Protein AF-A0A7J7X1K7-F1 (afdb_monomer_lite)

pLDDT: mean 77.71, std 18.86, range [34.34, 97.94]

Structure (mmCIF, N/CA/C/O backbone):
data_AF-A0A7J7X1K7-F1
#
_entry.id   AF-A0A7J7X1K7-F1
#
loop_
_atom_site.group_PDB
_atom_site.id
_atom_site.type_symbol
_atom_site.label_atom_id
_atom_site.label_alt_id
_atom_site.label_comp_id
_atom_site.label_asym_id
_atom_site.label_entity_id
_atom_site.label_seq_id
_atom_site.pdbx_PDB_ins_code
_atom_site.Cartn_x
_atom_site.Cartn_y
_atom_site.Cartn_z
_atom_site.occupancy
_atom_site.B_iso_or_equiv
_atom_site.auth_seq_id
_atom_site.auth_comp_id
_atom_site.auth_asym_id
_atom_site.auth_atom_id
_atom_site.pdbx_PDB_model_num
ATOM 1 N N . MET A 1 1 ? 2.940 -1.105 -89.755 1.00 34.34 1 MET A N 1
ATOM 2 C CA . MET A 1 1 ? 3.695 -2.007 -88.853 1.00 34.34 1 MET A CA 1
ATOM 3 C C . MET A 1 1 ? 3.558 -1.380 -87.466 1.00 34.34 1 MET A C 1
ATOM 5 O O . MET A 1 1 ? 3.922 -0.226 -87.336 1.00 34.34 1 MET A O 1
ATOM 9 N N . LYS A 1 2 ? 2.689 -1.892 -86.581 1.00 45.62 2 LYS A N 1
ATOM 10 C CA . LYS A 1 2 ? 3.040 -2.865 -85.519 1.00 45.62 2 LYS A CA 1
ATOM 11 C C . LYS A 1 2 ? 4.176 -2.259 -84.660 1.00 45.62 2 LYS A C 1
ATOM 13 O O . LYS A 1 2 ? 5.253 -2.068 -85.194 1.00 45.62 2 LYS A O 1
ATOM 18 N N . LEU A 1 3 ? 3.991 -1.848 -83.404 1.00 41.56 3 LEU A N 1
ATOM 19 C CA . LEU A 1 3 ? 3.332 -2.541 -82.297 1.00 41.56 3 LEU A CA 1
ATOM 20 C C . LEU A 1 3 ? 2.660 -1.575 -81.305 1.00 41.56 3 LEU A C 1
ATOM 22 O O . LEU A 1 3 ? 3.244 -0.577 -80.898 1.00 41.56 3 LEU A O 1
ATOM 26 N N . SER A 1 4 ? 1.457 -1.944 -80.871 1.00 46.50 4 SER A N 1
ATOM 27 C CA . SER A 1 4 ? 0.823 -1.457 -79.646 1.00 46.50 4 SER A CA 1
ATOM 28 C C . SER A 1 4 ? 1.621 -1.919 -78.411 1.00 46.50 4 SER A C 1
ATOM 30 O O . SER A 1 4 ? 1.991 -3.096 -78.364 1.00 46.50 4 SER A O 1
ATOM 32 N N . PRO A 1 5 ? 1.859 -1.067 -77.398 1.00 61.56 5 PRO A N 1
ATOM 33 C CA . PRO A 1 5 ? 2.334 -1.504 -76.086 1.00 61.56 5 PRO A CA 1
ATOM 34 C C . PRO A 1 5 ? 1.191 -2.18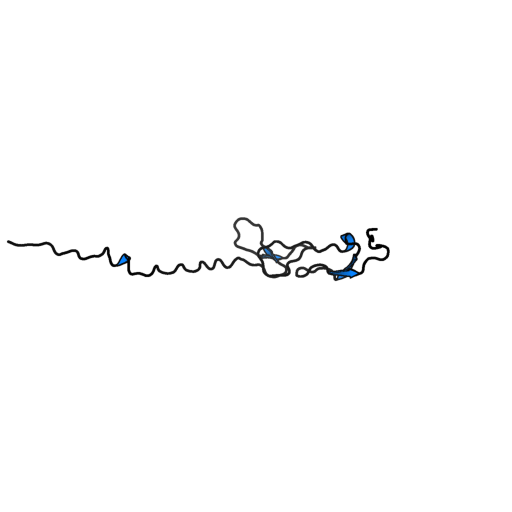5 -75.306 1.00 61.56 5 PRO A C 1
ATOM 36 O O . PRO A 1 5 ? 0.029 -1.814 -75.495 1.00 61.56 5 PRO A O 1
ATOM 39 N N . PRO A 1 6 ? 1.476 -3.170 -74.436 1.00 55.44 6 PRO A N 1
ATOM 40 C CA . PRO A 1 6 ? 0.441 -3.860 -73.673 1.00 55.44 6 PRO A CA 1
ATOM 41 C C . PRO A 1 6 ? -0.228 -2.917 -72.652 1.00 55.44 6 PRO A C 1
ATOM 43 O O . PRO A 1 6 ? 0.429 -2.014 -72.124 1.00 55.44 6 PRO A O 1
ATOM 46 N N . PRO A 1 7 ? -1.520 -3.121 -72.334 1.00 49.69 7 PRO A N 1
ATOM 47 C CA . PRO A 1 7 ? -2.187 -2.389 -71.268 1.00 49.69 7 PRO A CA 1
ATOM 48 C C . PRO A 1 7 ? -1.598 -2.831 -69.925 1.00 49.69 7 PRO A C 1
ATOM 50 O O . PRO A 1 7 ? -1.722 -3.988 -69.525 1.00 49.69 7 PRO A O 1
ATOM 53 N N . HIS A 1 8 ? -0.951 -1.911 -69.217 1.00 52.41 8 HIS A N 1
ATOM 54 C CA . HIS A 1 8 ? -0.525 -2.108 -67.834 1.00 52.41 8 HIS A CA 1
ATOM 55 C C . HIS A 1 8 ? -1.762 -2.028 -66.923 1.00 52.41 8 HIS A C 1
ATOM 57 O O . HIS A 1 8 ? -2.046 -1.017 -66.287 1.00 52.41 8 HIS A O 1
ATOM 63 N N . TRP A 1 9 ? -2.565 -3.089 -66.908 1.00 44.47 9 TRP A N 1
ATOM 64 C CA . TRP A 1 9 ? -3.665 -3.228 -65.954 1.00 44.47 9 TRP A CA 1
ATOM 65 C C . TRP A 1 9 ? -3.101 -3.444 -64.520 1.00 44.47 9 TRP A C 1
ATOM 67 O O . TRP A 1 9 ? -1.919 -3.738 -64.336 1.00 44.47 9 TRP A O 1
ATOM 77 N N . PRO A 1 10 ? -3.910 -3.246 -63.470 1.00 55.47 10 PRO A N 1
ATOM 78 C CA . PRO A 1 10 ? -3.879 -2.164 -62.499 1.00 55.47 10 PRO A CA 1
ATOM 79 C C . PRO A 1 10 ? -3.124 -2.594 -61.231 1.00 55.47 10 PRO A C 1
ATOM 81 O O . PRO A 1 10 ? -3.735 -2.969 -60.230 1.00 55.47 10 PRO A O 1
ATOM 84 N N . LEU A 1 11 ? -1.798 -2.531 -61.200 1.00 48.25 11 LEU A N 1
ATOM 85 C CA . LEU A 1 11 ? -1.096 -2.829 -59.940 1.00 48.25 11 LEU A CA 1
ATOM 86 C C . LEU A 1 11 ? -1.432 -1.820 -58.815 1.00 48.25 11 LEU A C 1
ATOM 88 O O . LEU A 1 11 ? -1.131 -2.073 -57.655 1.00 48.25 11 LEU A O 1
ATOM 92 N N . SER A 1 12 ? -2.128 -0.718 -59.133 1.00 54.50 12 SER A N 1
ATOM 93 C CA . SER A 1 12 ? -2.601 0.273 -58.159 1.00 54.50 12 SER A CA 1
ATOM 94 C C . SER A 1 12 ? -3.894 -0.105 -57.419 1.00 54.50 12 SER A C 1
ATOM 96 O O . SER A 1 12 ? -4.191 0.523 -56.407 1.00 54.50 12 SER A O 1
ATOM 98 N N . CYS A 1 13 ? -4.679 -1.091 -57.877 1.00 52.06 13 CYS A N 1
ATOM 99 C CA . CYS A 1 13 ? -5.955 -1.433 -57.221 1.00 52.06 13 CYS A CA 1
ATOM 100 C C . CYS A 1 13 ? -5.857 -2.623 -56.258 1.00 52.06 13 CYS A C 1
ATOM 102 O O . CYS A 1 13 ? -6.731 -2.789 -55.412 1.00 52.06 13 CYS A O 1
ATOM 104 N N . PHE A 1 14 ? -4.796 -3.432 -56.334 1.00 49.06 14 PHE A N 1
ATOM 105 C CA . PHE A 1 14 ? -4.643 -4.588 -55.444 1.00 49.06 14 PHE A CA 1
ATOM 106 C C . PHE A 1 14 ? -4.231 -4.205 -54.010 1.00 49.06 14 PHE A C 1
ATOM 108 O O . PHE A 1 14 ? -4.422 -4.997 -53.092 1.00 49.06 14 PHE A O 1
ATOM 115 N N . LEU A 1 15 ? -3.742 -2.976 -53.784 1.00 53.66 15 LEU A N 1
ATOM 116 C CA . LEU A 1 15 ? -3.427 -2.475 -52.438 1.00 53.66 15 LEU A CA 1
ATOM 117 C C . LEU A 1 15 ? -4.659 -2.054 -51.613 1.00 53.66 15 LEU A C 1
ATOM 119 O O . LEU A 1 15 ? -4.515 -1.817 -50.419 1.00 53.66 15 LEU A O 1
ATOM 123 N N . MET A 1 16 ? -5.856 -1.978 -52.207 1.00 55.53 16 MET A N 1
ATOM 124 C CA . MET A 1 16 ? -7.085 -1.562 -51.505 1.00 55.53 16 MET A CA 1
ATOM 125 C C . MET A 1 16 ? -7.948 -2.738 -51.008 1.00 55.53 16 MET A C 1
ATOM 127 O O . MET A 1 16 ? -9.005 -2.511 -50.427 1.00 55.53 16 MET A O 1
ATOM 131 N N . LEU A 1 17 ? -7.523 -3.988 -51.239 1.00 59.34 17 LEU A N 1
ATOM 132 C CA . LEU A 1 17 ? -8.256 -5.204 -50.844 1.00 59.34 17 LEU A CA 1
ATOM 133 C C . LEU A 1 17 ? -7.567 -6.026 -49.750 1.00 59.34 17 LEU A C 1
ATOM 135 O O . LEU A 1 17 ? -8.103 -7.058 -49.350 1.00 59.34 17 LEU A O 1
ATOM 139 N N . LEU A 1 18 ? -6.417 -5.590 -49.231 1.00 56.16 18 LEU A N 1
ATOM 140 C CA . LEU A 1 18 ? -5.941 -6.148 -47.972 1.00 56.16 18 LEU A CA 1
ATOM 141 C C . LEU A 1 18 ? -6.729 -5.477 -46.840 1.00 56.16 18 LEU A C 1
ATOM 143 O O . LEU A 1 18 ? -6.562 -4.270 -46.645 1.00 56.16 18 LEU A O 1
ATOM 147 N N . PRO A 1 19 ? -7.564 -6.201 -46.067 1.00 63.12 19 PRO A N 1
ATOM 148 C CA . PRO A 1 19 ? -7.901 -5.722 -44.739 1.00 63.12 19 PRO A CA 1
ATOM 149 C C . PRO A 1 19 ? -6.563 -5.544 -44.028 1.00 63.12 19 PRO A C 1
ATOM 151 O O . PRO A 1 19 ? -5.810 -6.508 -43.884 1.00 63.12 19 PRO A O 1
ATOM 154 N N . TRP A 1 20 ? -6.240 -4.287 -43.717 1.00 56.19 20 TRP A N 1
ATOM 155 C CA . TRP A 1 20 ? -5.054 -3.863 -42.980 1.00 56.19 20 TRP A CA 1
ATOM 156 C C . TRP A 1 20 ? -4.604 -4.977 -42.026 1.00 56.19 20 TRP A C 1
ATOM 158 O O . TRP A 1 20 ? -5.395 -5.366 -41.156 1.00 56.19 20 TRP A O 1
ATOM 168 N N . PRO A 1 21 ? -3.397 -5.554 -42.188 1.00 57.78 21 PRO A N 1
ATOM 169 C CA . PRO A 1 21 ? -2.988 -6.619 -41.307 1.00 57.78 21 PRO A CA 1
ATOM 170 C C . PRO A 1 21 ? -2.820 -5.990 -39.934 1.00 57.78 21 PRO A C 1
ATOM 172 O O . PRO A 1 21 ? -1.970 -5.129 -39.735 1.00 57.78 21 PRO A O 1
ATOM 175 N N . LEU A 1 22 ? -3.677 -6.433 -39.017 1.00 59.84 22 LEU A N 1
ATOM 176 C CA . LEU A 1 22 ? -3.361 -6.569 -37.610 1.00 59.84 22 LEU A CA 1
ATOM 177 C C . LEU A 1 22 ? -2.724 -5.292 -37.051 1.00 59.84 22 LEU A C 1
ATOM 179 O O . LEU A 1 22 ? -1.504 -5.188 -36.910 1.00 59.84 22 LEU A O 1
ATOM 183 N N . ALA A 1 23 ? -3.568 -4.367 -36.590 1.00 55.81 23 ALA A N 1
ATOM 184 C CA . ALA A 1 23 ? -3.257 -3.782 -35.297 1.00 55.81 23 ALA A CA 1
ATOM 185 C C . ALA A 1 23 ? -3.114 -4.976 -34.343 1.00 55.81 23 ALA A C 1
ATOM 187 O O . ALA A 1 23 ? -4.093 -5.451 -33.771 1.00 55.81 23 ALA A O 1
ATOM 188 N N . MET A 1 24 ? -1.904 -5.547 -34.276 1.00 61.94 24 MET A N 1
ATOM 189 C CA . MET A 1 24 ? -1.506 -6.394 -33.174 1.00 61.94 24 MET A CA 1
ATOM 190 C C . MET A 1 24 ? -1.941 -5.582 -31.967 1.00 61.94 24 MET A C 1
ATOM 192 O O . MET A 1 24 ? -1.561 -4.404 -31.904 1.00 61.94 24 MET A O 1
ATOM 196 N N . PRO A 1 25 ? -2.772 -6.112 -31.056 1.00 58.50 25 PRO A N 1
ATOM 197 C CA . PRO A 1 25 ? -2.832 -5.490 -29.760 1.00 58.50 25 PRO A CA 1
ATOM 198 C C . PRO A 1 25 ? -1.371 -5.489 -29.335 1.00 58.50 25 PRO A C 1
ATOM 200 O O . PRO A 1 25 ? -0.784 -6.548 -29.109 1.00 58.50 25 PRO A O 1
ATOM 203 N N . THR A 1 26 ? -0.727 -4.319 -29.352 1.00 57.72 26 THR A N 1
ATOM 204 C CA . THR A 1 26 ? 0.446 -4.109 -28.533 1.00 57.72 26 THR A CA 1
ATOM 205 C C . THR A 1 26 ? -0.093 -4.490 -27.182 1.00 57.72 26 THR A C 1
ATOM 207 O O . THR A 1 26 ? -0.902 -3.757 -26.609 1.00 57.72 26 THR A O 1
ATOM 210 N N . SER A 1 27 ? 0.221 -5.715 -26.766 1.00 56.31 27 SER A N 1
ATOM 211 C CA . SER A 1 27 ? -0.063 -6.220 -25.443 1.00 56.31 27 SER A CA 1
ATOM 212 C C . SER A 1 27 ? 0.882 -5.450 -24.544 1.00 56.31 27 SER A C 1
ATOM 214 O O . SER A 1 27 ? 1.810 -5.989 -23.958 1.00 56.31 27 SER A O 1
ATOM 216 N N . THR A 1 28 ? 0.661 -4.143 -24.472 1.00 59.47 28 THR A N 1
ATOM 217 C CA . THR A 1 28 ? 1.076 -3.282 -23.397 1.00 59.47 28 THR A CA 1
ATOM 218 C C . THR A 1 28 ? 0.161 -3.681 -22.257 1.00 59.47 28 THR A C 1
ATOM 220 O O . THR A 1 28 ? -0.717 -2.930 -21.843 1.00 59.47 28 THR A O 1
ATOM 223 N N . THR A 1 29 ? 0.293 -4.932 -21.812 1.00 61.41 29 THR A N 1
ATOM 224 C CA . THR A 1 29 ? -0.225 -5.348 -20.528 1.00 61.41 29 THR A CA 1
ATOM 225 C C . THR A 1 29 ? 0.438 -4.374 -19.569 1.00 61.41 29 THR A C 1
ATOM 227 O O . THR A 1 29 ? 1.673 -4.326 -19.539 1.00 61.41 29 THR A O 1
ATOM 230 N N . PRO A 1 30 ? -0.325 -3.511 -18.880 1.00 69.62 30 PRO A N 1
ATOM 231 C CA . PRO A 1 30 ? 0.274 -2.582 -17.944 1.00 69.62 30 PRO A CA 1
ATOM 232 C C . PRO A 1 30 ? 1.086 -3.418 -16.963 1.00 69.62 30 PRO A C 1
ATOM 234 O O . PRO A 1 30 ? 0.541 -4.361 -16.382 1.00 69.62 30 PRO A O 1
ATOM 237 N N . TRP A 1 31 ? 2.382 -3.132 -16.844 1.00 77.19 31 TRP A N 1
ATOM 238 C CA . TRP A 1 31 ? 3.238 -3.817 -15.887 1.00 77.19 31 TRP A CA 1
ATOM 239 C C . TRP A 1 31 ? 2.626 -3.669 -14.493 1.00 77.19 31 TRP A C 1
ATOM 241 O O . TRP A 1 31 ? 2.366 -2.554 -14.043 1.00 77.19 31 TRP A O 1
ATOM 251 N N . GLN A 1 32 ? 2.337 -4.795 -13.845 1.00 88.06 32 GLN A N 1
ATOM 252 C CA . GLN A 1 32 ? 1.714 -4.852 -12.528 1.00 88.06 32 GLN A CA 1
ATOM 253 C C . GLN A 1 32 ? 2.600 -5.678 -11.610 1.00 88.06 32 GLN A C 1
ATOM 255 O O . GLN A 1 32 ? 2.959 -6.805 -11.943 1.00 88.06 32 GLN A O 1
ATOM 260 N N . CYS A 1 33 ? 2.917 -5.113 -10.454 1.00 91.75 33 CYS A N 1
ATOM 261 C CA . CYS A 1 33 ? 3.588 -5.812 -9.378 1.00 91.75 33 CYS A CA 1
ATOM 262 C C . CYS A 1 33 ? 2.571 -6.572 -8.529 1.00 91.75 33 CYS A C 1
ATOM 264 O O . CYS A 1 33 ? 1.433 -6.107 -8.398 1.00 91.75 33 CYS A O 1
ATOM 266 N N . PRO A 1 34 ? 2.948 -7.732 -7.971 1.00 94.06 34 PRO A N 1
ATOM 267 C CA . PRO A 1 34 ? 2.097 -8.468 -7.053 1.00 94.06 34 PRO A CA 1
ATOM 268 C C . PRO A 1 34 ? 1.880 -7.685 -5.743 1.00 94.06 34 PRO A C 1
ATOM 270 O O . PRO A 1 34 ? 2.622 -6.750 -5.428 1.00 94.06 34 PRO A O 1
ATOM 273 N N . PRO A 1 35 ? 0.875 -8.073 -4.938 1.00 96.44 35 PRO A N 1
ATOM 274 C CA . PRO A 1 35 ? 0.721 -7.557 -3.583 1.00 96.44 35 PRO A CA 1
ATOM 275 C C . PRO A 1 35 ? 2.016 -7.711 -2.775 1.00 96.44 35 PRO A C 1
ATOM 277 O O . PRO A 1 35 ? 2.654 -8.761 -2.813 1.00 96.44 35 PRO A O 1
ATOM 280 N N . GLY A 1 36 ? 2.370 -6.689 -1.998 1.00 96.19 36 GLY A N 1
ATOM 281 C CA . GLY A 1 36 ? 3.626 -6.646 -1.244 1.00 96.19 36 GLY A CA 1
ATOM 282 C C . GLY A 1 36 ? 4.814 -6.071 -2.005 1.00 96.19 36 GLY A C 1
ATOM 283 O O . GLY A 1 36 ? 5.881 -5.925 -1.409 1.00 96.19 36 GLY A O 1
ATOM 284 N N . GLU A 1 37 ? 4.627 -5.696 -3.269 1.00 94.50 37 GLU A N 1
ATOM 285 C CA . GLU A 1 37 ? 5.659 -5.079 -4.093 1.00 94.50 37 GLU A CA 1
ATOM 286 C C . GLU A 1 37 ? 5.185 -3.765 -4.729 1.00 94.50 37 GLU A C 1
ATOM 288 O O . GLU A 1 37 ? 3.988 -3.515 -4.907 1.00 94.50 37 GLU A O 1
ATOM 293 N N . GLU A 1 38 ? 6.152 -2.922 -5.079 1.00 92.06 38 GLU A N 1
ATOM 294 C CA . GLU A 1 38 ? 5.967 -1.694 -5.847 1.00 92.06 38 GLU A CA 1
ATOM 295 C C . GLU A 1 38 ? 6.943 -1.609 -7.025 1.00 92.06 38 GLU A C 1
ATOM 297 O O . GLU A 1 38 ? 7.999 -2.245 -6.996 1.00 92.06 38 GLU A O 1
ATOM 302 N N . PRO A 1 39 ? 6.635 -0.800 -8.055 1.00 90.00 39 PRO A N 1
ATOM 303 C CA . PRO A 1 39 ? 7.561 -0.563 -9.151 1.00 90.00 39 PRO A CA 1
ATOM 304 C C . PRO A 1 39 ? 8.841 0.118 -8.672 1.00 90.00 39 PRO A C 1
ATOM 306 O O . PRO A 1 39 ? 8.813 1.088 -7.909 1.00 90.00 39 PRO A O 1
ATOM 309 N N . GLU A 1 40 ? 9.972 -0.342 -9.185 1.00 85.62 40 GLU A N 1
ATOM 310 C CA . GLU A 1 40 ? 11.245 0.326 -8.991 1.00 85.62 40 GLU A CA 1
ATOM 311 C C . GLU A 1 40 ? 11.328 1.575 -9.885 1.00 85.62 40 GLU A C 1
ATOM 313 O O . GLU A 1 40 ? 11.230 1.499 -11.106 1.00 85.62 40 GLU A O 1
ATOM 318 N N . LEU A 1 41 ? 11.515 2.752 -9.277 1.00 72.94 41 LEU A N 1
ATOM 319 C CA . LEU A 1 41 ? 11.583 4.055 -9.965 1.00 72.94 41 LEU A CA 1
ATOM 320 C C . LEU A 1 41 ? 12.891 4.270 -10.765 1.00 72.94 41 LEU A C 1
ATOM 322 O O . LEU A 1 41 ? 13.253 5.411 -11.057 1.00 72.94 41 LEU A O 1
ATOM 326 N N . ALA A 1 42 ? 13.628 3.208 -11.097 1.00 67.25 42 ALA A N 1
ATOM 327 C CA . ALA A 1 42 ? 14.911 3.305 -11.783 1.00 67.25 42 ALA A CA 1
ATOM 328 C C . ALA A 1 42 ? 14.714 3.660 -13.273 1.00 67.25 42 ALA A C 1
ATOM 330 O O . ALA A 1 42 ? 14.061 2.912 -14.007 1.00 67.25 42 ALA A O 1
ATOM 331 N N . PRO A 1 43 ? 15.268 4.787 -13.762 1.00 58.34 43 PRO A N 1
ATOM 332 C CA . PRO A 1 43 ? 15.169 5.138 -15.171 1.00 58.34 43 PRO A CA 1
ATOM 333 C C . PRO A 1 43 ? 16.024 4.182 -16.013 1.00 58.34 43 PRO A C 1
ATOM 335 O O . PRO A 1 43 ? 17.250 4.237 -15.974 1.00 58.34 43 PRO A O 1
ATOM 338 N N . GLY A 1 44 ? 15.372 3.332 -16.810 1.00 55.31 44 GLY A N 1
ATOM 339 C CA . GLY A 1 44 ? 16.027 2.507 -17.835 1.00 55.31 44 GLY A CA 1
ATOM 340 C C . GLY A 1 44 ? 16.035 1.000 -17.573 1.00 55.31 44 GLY A C 1
ATOM 341 O O . GLY A 1 44 ? 16.331 0.239 -18.491 1.00 55.31 44 GLY A O 1
ATOM 342 N N . GLN A 1 45 ? 15.649 0.548 -16.380 1.00 55.66 45 GLN A N 1
ATOM 343 C CA . GLN A 1 45 ? 15.358 -0.859 -16.124 1.00 55.66 45 GLN A CA 1
ATOM 344 C C . GLN A 1 45 ? 13.861 -1.085 -16.360 1.00 55.66 45 GLN A C 1
ATOM 346 O O . GLN A 1 45 ? 13.021 -0.427 -15.751 1.00 55.66 45 GLN A O 1
ATOM 351 N N . GLY A 1 46 ? 13.515 -1.978 -17.294 1.00 56.44 46 GLY A N 1
ATOM 352 C CA . GLY A 1 46 ? 12.130 -2.425 -17.488 1.00 56.44 46 GLY A CA 1
ATOM 353 C C . GLY A 1 46 ? 11.505 -2.860 -16.160 1.00 56.44 46 GLY A C 1
ATOM 354 O O . GLY A 1 46 ? 12.237 -3.215 -15.250 1.00 56.44 46 GLY A O 1
ATOM 355 N N . ALA A 1 47 ? 10.177 -2.786 -16.047 1.00 65.12 47 ALA A N 1
ATOM 356 C CA . ALA A 1 47 ? 9.434 -2.846 -14.786 1.00 65.12 47 ALA A CA 1
ATOM 357 C C . ALA A 1 47 ? 9.877 -3.966 -13.823 1.00 65.12 47 ALA A C 1
ATOM 359 O O . ALA A 1 47 ? 9.357 -5.082 -13.849 1.00 65.12 47 ALA A O 1
ATOM 360 N N . LEU A 1 48 ? 10.829 -3.643 -12.953 1.00 81.75 48 LEU A N 1
ATOM 361 C CA . LEU A 1 48 ? 11.204 -4.472 -11.825 1.00 81.75 48 LEU A CA 1
ATOM 362 C C . LEU A 1 48 ? 10.292 -4.110 -10.661 1.00 81.75 48 LEU A C 1
ATOM 364 O O . LEU A 1 48 ? 10.002 -2.937 -10.412 1.00 81.75 48 LEU A O 1
ATOM 368 N N . CYS A 1 49 ? 9.823 -5.141 -9.976 1.00 90.19 49 CYS A N 1
ATOM 369 C CA . CYS A 1 49 ? 9.046 -5.005 -8.762 1.00 90.19 49 CYS A CA 1
ATOM 370 C C . CYS A 1 49 ? 9.976 -5.230 -7.575 1.00 90.19 49 CYS A C 1
ATOM 372 O O . CYS A 1 49 ? 10.785 -6.160 -7.567 1.00 90.19 49 CYS A O 1
ATOM 374 N N . ARG A 1 50 ? 9.889 -4.343 -6.588 1.00 91.69 50 ARG A N 1
ATOM 375 C CA . ARG A 1 50 ? 10.654 -4.422 -5.344 1.00 91.69 50 ARG A CA 1
ATOM 376 C C . ARG A 1 50 ? 9.708 -4.587 -4.169 1.00 91.69 50 ARG A C 1
ATOM 378 O O . ARG A 1 50 ? 8.599 -4.062 -4.195 1.00 91.69 50 ARG A O 1
ATOM 385 N N . ALA A 1 51 ? 10.164 -5.261 -3.118 1.00 94.25 51 ALA A N 1
ATOM 386 C CA . ALA A 1 51 ? 9.390 -5.404 -1.890 1.00 94.25 51 ALA A CA 1
ATOM 387 C C . ALA A 1 51 ? 9.035 -4.036 -1.285 1.00 94.25 51 ALA A C 1
ATOM 389 O O . ALA A 1 51 ? 9.855 -3.112 -1.286 1.00 94.25 51 ALA A O 1
ATOM 390 N N . CYS A 1 52 ? 7.827 -3.929 -0.730 1.00 95.81 52 CYS A N 1
ATOM 391 C CA . CYS A 1 52 ? 7.395 -2.735 -0.017 1.00 95.81 52 CYS A CA 1
ATOM 392 C C . CYS A 1 52 ? 8.357 -2.407 1.141 1.00 95.81 52 CYS A C 1
ATOM 394 O O . CYS A 1 52 ? 8.692 -3.298 1.933 1.00 95.81 52 CYS A O 1
ATOM 396 N N . PRO A 1 53 ? 8.774 -1.139 1.302 1.00 95.19 53 PRO A N 1
ATOM 397 C CA . PRO A 1 53 ? 9.568 -0.730 2.451 1.00 95.19 53 PRO A CA 1
ATOM 398 C C . PRO A 1 53 ? 8.784 -0.893 3.771 1.00 95.19 53 PRO A C 1
ATOM 400 O O . PRO A 1 53 ? 7.546 -0.864 3.774 1.00 95.19 53 PRO A O 1
ATOM 403 N N . PRO A 1 54 ? 9.475 -1.024 4.919 1.00 95.56 54 PRO A N 1
ATOM 404 C CA . PRO A 1 54 ? 8.825 -1.157 6.221 1.00 95.56 54 PRO A CA 1
ATOM 405 C C . PRO A 1 54 ? 7.829 -0.024 6.507 1.00 95.56 54 PRO A C 1
ATOM 407 O O . PRO A 1 54 ? 8.123 1.148 6.274 1.00 95.56 54 PRO A O 1
ATOM 410 N N . GLY A 1 55 ? 6.655 -0.375 7.039 1.00 95.88 55 GLY A N 1
ATOM 411 C CA . GLY A 1 55 ? 5.570 0.576 7.315 1.00 95.88 55 GLY A CA 1
ATOM 412 C C . GLY A 1 55 ? 4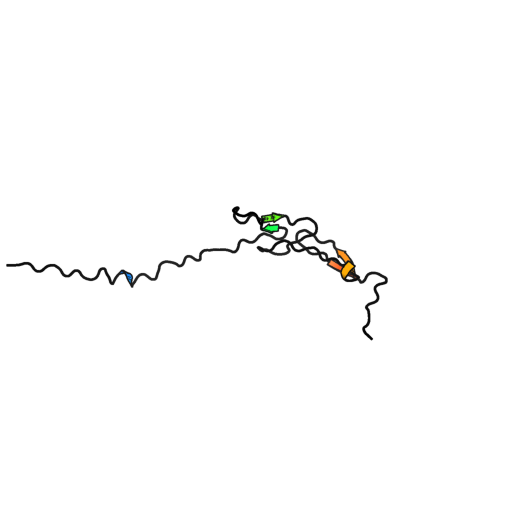.694 0.918 6.103 1.00 95.88 55 GLY A C 1
ATOM 413 O O . GLY A 1 55 ? 3.881 1.843 6.181 1.00 95.88 55 GLY A O 1
ATOM 414 N N . THR A 1 56 ? 4.856 0.197 4.989 1.00 97.12 56 THR A N 1
ATOM 415 C CA . THR A 1 56 ? 4.018 0.332 3.792 1.00 97.12 56 THR A CA 1
ATOM 416 C C . THR A 1 56 ? 3.443 -1.009 3.337 1.00 97.12 56 THR A C 1
ATOM 418 O O . THR A 1 56 ? 3.920 -2.073 3.739 1.00 97.12 56 THR A O 1
ATOM 421 N N . PHE A 1 57 ? 2.401 -0.959 2.506 1.00 97.44 57 PHE A N 1
ATOM 422 C CA . PHE A 1 57 ? 1.726 -2.130 1.965 1.00 97.44 57 PHE A CA 1
ATOM 423 C C . PHE A 1 57 ? 1.212 -1.917 0.538 1.00 97.44 57 PHE A C 1
ATOM 425 O O . PHE A 1 57 ? 0.915 -0.800 0.112 1.00 97.44 57 PHE A O 1
ATOM 432 N N . SER A 1 58 ? 1.032 -3.020 -0.181 1.00 97.12 58 SER A N 1
ATOM 433 C CA . SER A 1 58 ? 0.325 -3.077 -1.458 1.00 97.12 58 SER A CA 1
ATOM 434 C C . SER A 1 58 ? -0.615 -4.279 -1.441 1.00 97.12 58 SER A C 1
ATOM 436 O O . SER A 1 58 ? -0.168 -5.419 -1.345 1.00 97.12 58 SER A O 1
ATOM 438 N N . ALA A 1 59 ? -1.926 -4.035 -1.474 1.00 96.31 59 ALA A N 1
ATOM 439 C CA . ALA A 1 59 ? -2.934 -5.086 -1.293 1.00 96.31 59 ALA A CA 1
ATOM 440 C C . ALA A 1 59 ? -3.356 -5.787 -2.589 1.00 96.31 59 ALA A C 1
ATOM 442 O O . ALA A 1 59 ? -3.971 -6.851 -2.548 1.00 96.31 59 ALA A O 1
ATOM 443 N N . ALA A 1 60 ? -3.064 -5.183 -3.735 1.00 94.06 60 ALA A N 1
ATOM 444 C CA . ALA A 1 60 ? -3.543 -5.639 -5.028 1.00 94.06 60 ALA A CA 1
ATOM 445 C C . ALA A 1 60 ? -2.434 -5.561 -6.069 1.00 94.06 60 ALA A C 1
ATOM 447 O O . ALA A 1 60 ? -1.459 -4.831 -5.903 1.00 94.06 60 ALA A O 1
ATOM 448 N N . TRP A 1 61 ? -2.638 -6.287 -7.163 1.00 93.38 61 TRP A N 1
ATOM 449 C CA . TRP A 1 61 ? -1.798 -6.160 -8.339 1.00 93.38 61 TRP A CA 1
ATOM 450 C C . TRP A 1 61 ? -1.853 -4.731 -8.876 1.00 93.38 61 TRP A C 1
ATOM 452 O O . TRP A 1 61 ? -2.938 -4.161 -9.035 1.00 93.38 61 TRP A O 1
ATOM 462 N N . GLY A 1 62 ? -0.696 -4.129 -9.139 1.00 90.00 62 GLY A N 1
ATOM 463 C CA . GLY A 1 62 ? -0.678 -2.741 -9.573 1.00 90.00 62 GLY A CA 1
ATOM 464 C C . GLY A 1 62 ? 0.693 -2.177 -9.897 1.00 90.00 62 GLY A C 1
ATOM 465 O O . GLY A 1 62 ? 1.729 -2.722 -9.544 1.00 90.00 62 GLY A O 1
ATOM 466 N N . SER A 1 63 ? 0.674 -1.032 -10.569 1.00 88.31 63 SER A N 1
ATOM 467 C CA . SER A 1 63 ? 1.852 -0.223 -10.883 1.00 88.31 63 SER A CA 1
ATOM 468 C C . SER A 1 63 ? 1.988 0.981 -9.943 1.00 88.31 63 SER A C 1
ATOM 470 O O . SER A 1 63 ? 2.604 1.986 -10.296 1.00 88.31 63 SER A O 1
ATOM 472 N N . ARG A 1 64 ? 1.299 0.957 -8.798 1.00 89.75 64 ARG A N 1
ATOM 473 C CA . ARG A 1 64 ? 1.325 2.056 -7.829 1.00 89.75 64 ARG A CA 1
ATOM 474 C C . ARG A 1 64 ? 2.399 1.776 -6.781 1.00 89.75 64 ARG A C 1
ATOM 476 O O . ARG A 1 64 ? 2.607 0.610 -6.453 1.00 89.75 64 ARG A O 1
ATOM 483 N N . PRO A 1 65 ? 3.036 2.822 -6.235 1.00 91.62 65 PRO A N 1
ATOM 484 C CA . PRO A 1 65 ? 3.909 2.662 -5.085 1.00 91.62 65 PRO A CA 1
ATOM 485 C C . PRO A 1 65 ? 3.132 2.141 -3.871 1.00 91.62 65 PRO A C 1
ATOM 487 O O . PRO A 1 65 ? 1.909 2.343 -3.762 1.00 91.62 65 PRO A O 1
ATOM 490 N N . CYS A 1 66 ? 3.853 1.499 -2.953 1.00 95.50 66 CYS A N 1
ATOM 491 C CA . CYS A 1 66 ? 3.281 0.989 -1.714 1.00 95.50 66 CYS A CA 1
ATOM 492 C C . CYS A 1 66 ? 2.711 2.148 -0.888 1.00 95.50 66 CYS A C 1
ATOM 494 O O . CYS A 1 66 ? 3.271 3.244 -0.817 1.00 95.50 66 CYS A O 1
ATOM 496 N N . GLN A 1 67 ? 1.559 1.911 -0.272 1.00 96.88 67 GLN A N 1
ATOM 497 C CA . GLN A 1 67 ? 0.856 2.890 0.550 1.00 96.88 67 GLN A CA 1
ATOM 498 C C . GLN A 1 67 ? 1.320 2.790 1.997 1.00 96.88 67 GLN A C 1
ATOM 500 O O . GLN A 1 67 ? 1.628 1.701 2.468 1.00 96.88 67 GLN A O 1
ATOM 505 N N . SER A 1 68 ? 1.359 3.902 2.725 1.00 97.19 68 SER A N 1
ATOM 506 C CA . SER A 1 68 ? 1.698 3.874 4.148 1.00 97.19 68 SER A CA 1
ATOM 507 C C . SER A 1 68 ? 0.609 3.194 4.975 1.00 97.19 68 SER A C 1
ATOM 509 O O . SER A 1 68 ? -0.580 3.294 4.669 1.00 97.19 68 SER A O 1
ATOM 511 N N . HIS A 1 69 ? 1.019 2.520 6.050 1.00 97.75 69 HIS A N 1
ATOM 512 C CA . HIS A 1 69 ? 0.080 1.946 7.007 1.00 97.75 69 HIS A CA 1
ATOM 513 C C . HIS A 1 69 ? -0.756 3.028 7.707 1.00 97.75 69 HIS A C 1
ATOM 515 O O . HIS A 1 69 ? -0.257 4.081 8.125 1.00 97.75 69 HIS A O 1
ATOM 521 N N . SER A 1 70 ? -2.039 2.735 7.892 1.00 95.50 70 SER A N 1
ATOM 522 C CA . SER A 1 70 ? -2.982 3.542 8.651 1.00 95.50 70 SER A CA 1
ATOM 523 C C . SER A 1 70 ? -2.525 3.707 10.099 1.00 95.50 70 SER A C 1
ATOM 525 O O . SER A 1 70 ? -2.209 2.749 10.802 1.00 95.50 70 SER A O 1
ATOM 527 N N . ARG A 1 71 ? -2.551 4.949 10.590 1.00 95.25 71 ARG A N 1
ATOM 528 C CA . ARG A 1 71 ? -2.203 5.277 11.980 1.00 95.25 71 ARG A CA 1
ATOM 529 C C . ARG A 1 71 ? -3.468 5.422 12.821 1.00 95.25 71 ARG A C 1
ATOM 531 O O . ARG A 1 71 ? -4.083 6.489 12.845 1.00 95.25 71 ARG A O 1
ATOM 538 N N . CYS A 1 72 ? -3.844 4.365 13.538 1.00 94.69 72 CYS A N 1
ATOM 539 C CA . CYS A 1 72 ? -5.079 4.329 14.334 1.00 94.69 72 CYS A CA 1
ATOM 540 C C . CYS A 1 72 ? -5.129 5.390 15.441 1.00 94.69 72 CYS A C 1
ATOM 542 O O . CYS A 1 72 ? -6.186 5.962 15.708 1.00 94.69 72 CYS A O 1
ATOM 544 N N . SER A 1 73 ? -3.973 5.734 16.011 1.00 91.00 73 SER A N 1
ATOM 545 C CA . SER A 1 73 ? -3.849 6.770 17.037 1.00 91.00 73 SER A CA 1
ATOM 546 C C . SER A 1 73 ? -4.285 8.156 16.557 1.00 91.00 73 SER A C 1
ATOM 548 O O . SER A 1 73 ? -4.886 8.894 17.329 1.00 91.00 73 SER A O 1
ATOM 550 N N . LEU A 1 74 ? -4.073 8.492 15.278 1.00 91.50 74 LEU A N 1
ATOM 551 C CA . LEU A 1 74 ? -4.541 9.761 14.701 1.00 91.50 74 LEU A CA 1
ATOM 552 C C . LEU A 1 74 ? -6.071 9.841 14.622 1.00 91.50 74 LEU A C 1
ATOM 554 O O . LEU A 1 74 ? -6.630 10.926 14.498 1.00 91.50 74 LEU A O 1
ATOM 558 N N . ARG A 1 75 ? -6.747 8.691 14.691 1.00 90.12 75 ARG A N 1
ATOM 559 C CA . ARG A 1 75 ? -8.207 8.572 14.709 1.00 90.12 75 ARG A CA 1
ATOM 560 C C . ARG A 1 75 ? -8.758 8.318 16.116 1.00 90.12 75 ARG A C 1
ATOM 562 O O . ARG A 1 75 ? -9.935 7.991 16.229 1.00 90.12 75 ARG A O 1
ATOM 569 N N . GLY A 1 76 ? -7.932 8.414 17.165 1.00 90.69 76 GLY A N 1
ATOM 570 C CA . GLY A 1 76 ? -8.343 8.108 18.540 1.00 90.69 76 GLY A CA 1
ATOM 571 C C . GLY A 1 76 ? -8.739 6.642 18.738 1.00 90.69 76 GLY A C 1
ATOM 572 O O . GLY A 1 76 ? -9.606 6.340 19.555 1.00 90.69 76 GLY A O 1
ATOM 573 N N . ARG A 1 77 ? -8.149 5.724 17.961 1.00 94.12 77 ARG A N 1
ATOM 574 C CA . ARG A 1 77 ? -8.452 4.286 17.997 1.00 94.12 77 ARG A CA 1
ATOM 575 C C . ARG A 1 77 ? -7.236 3.457 18.377 1.00 94.12 77 ARG A C 1
ATOM 577 O O . ARG A 1 77 ? -6.092 3.852 18.140 1.00 94.12 77 ARG A O 1
ATOM 584 N N . LEU A 1 78 ? -7.505 2.294 18.952 1.00 93.62 78 LEU A N 1
ATOM 585 C CA . LEU A 1 78 ? -6.517 1.261 19.222 1.00 93.62 78 LEU A CA 1
ATOM 586 C C . LEU A 1 78 ? -6.217 0.480 17.943 1.00 93.62 78 LEU A C 1
ATOM 588 O O . LEU A 1 78 ? -7.085 0.279 17.092 1.00 93.62 78 LEU A O 1
ATOM 592 N N . GLU A 1 79 ? -4.968 0.055 17.799 1.00 95.56 79 GLU A N 1
ATOM 593 C CA . GLU A 1 79 ? -4.583 -0.874 16.745 1.00 95.56 79 GLU A CA 1
ATOM 594 C C . GLU A 1 79 ? -5.077 -2.271 17.121 1.00 95.56 79 GLU A C 1
ATOM 596 O O . GLU A 1 79 ? -4.688 -2.810 18.155 1.00 95.56 79 GLU A O 1
ATOM 601 N N . ALA A 1 80 ? -5.968 -2.833 16.305 1.00 95.69 80 ALA A N 1
ATOM 602 C CA . ALA A 1 80 ? -6.474 -4.189 16.499 1.00 95.69 80 ALA A CA 1
ATOM 603 C C . ALA A 1 80 ? -5.556 -5.223 15.840 1.00 95.69 80 ALA A C 1
ATOM 605 O O . ALA A 1 80 ? -5.401 -6.333 16.345 1.00 95.69 80 ALA A O 1
ATOM 606 N N . ARG A 1 81 ? -4.952 -4.863 14.701 1.00 96.62 81 ARG A N 1
ATOM 607 C CA . ARG A 1 81 ? -3.993 -5.706 13.987 1.00 96.62 81 ARG A CA 1
ATOM 608 C C . ARG A 1 81 ? -2.982 -4.844 13.244 1.00 96.62 81 ARG A C 1
ATOM 610 O O . ARG A 1 81 ? -3.377 -3.964 12.480 1.00 96.62 81 ARG A O 1
ATOM 617 N N . ALA A 1 82 ? -1.708 -5.167 13.424 1.00 95.69 82 ALA A N 1
ATOM 618 C CA . ALA A 1 82 ? -0.620 -4.548 12.684 1.00 95.69 82 ALA A CA 1
ATOM 619 C C . ALA A 1 82 ? -0.744 -4.806 11.178 1.00 95.69 82 ALA A C 1
ATOM 621 O O . ALA A 1 82 ? -1.124 -5.903 10.749 1.00 95.69 82 ALA A O 1
ATOM 622 N N . GLY A 1 83 ? -0.403 -3.790 10.387 1.00 96.06 83 GLY A N 1
ATOM 623 C CA . GLY A 1 83 ? -0.279 -3.916 8.943 1.00 96.06 83 GLY A CA 1
ATOM 624 C C . GLY A 1 83 ? 0.840 -4.882 8.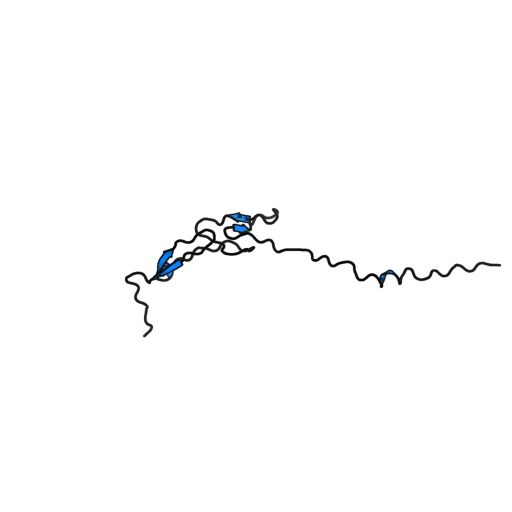550 1.00 96.06 83 GLY A C 1
ATOM 625 O O . GLY A 1 83 ? 1.799 -5.117 9.286 1.00 96.06 83 GLY A O 1
ATOM 626 N N . THR A 1 84 ? 0.724 -5.444 7.354 1.00 96.75 84 THR A N 1
ATOM 627 C CA . THR A 1 84 ? 1.746 -6.293 6.726 1.00 96.75 84 THR A CA 1
ATOM 628 C C . THR A 1 84 ? 2.131 -5.696 5.377 1.00 96.75 84 THR A C 1
ATOM 630 O 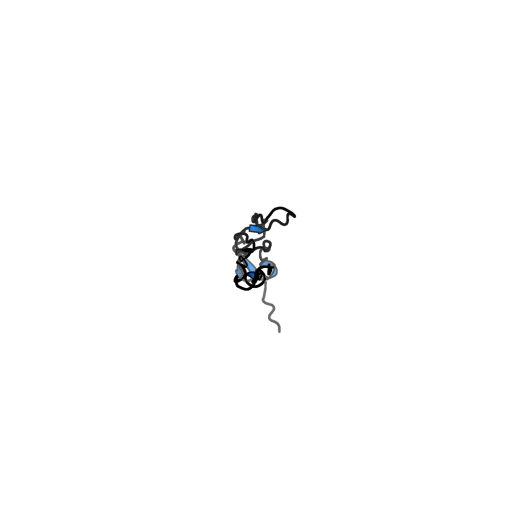O . THR A 1 84 ? 1.562 -4.691 4.962 1.00 96.75 84 THR A O 1
ATOM 633 N N . VAL A 1 85 ? 3.060 -6.314 4.651 1.00 97.12 85 VAL A N 1
ATOM 634 C CA . VAL A 1 85 ? 3.404 -5.856 3.294 1.00 97.12 85 VAL A CA 1
ATOM 635 C C . VAL A 1 85 ? 2.223 -5.953 2.314 1.00 97.12 85 VAL A C 1
ATOM 637 O O . VAL A 1 85 ? 2.178 -5.210 1.341 1.00 97.12 85 VAL A O 1
ATOM 640 N N . THR A 1 86 ? 1.219 -6.798 2.578 1.00 97.25 86 THR A N 1
ATOM 641 C CA . THR A 1 86 ? 0.035 -6.959 1.710 1.00 97.25 86 THR A CA 1
ATOM 642 C C . THR A 1 86 ? -1.259 -6.401 2.298 1.00 97.25 86 THR A C 1
ATOM 644 O O . THR A 1 86 ? -2.289 -6.400 1.627 1.00 97.25 86 THR A O 1
ATOM 647 N N . GLN A 1 87 ? -1.260 -5.941 3.549 1.00 97.19 87 GLN A N 1
ATOM 648 C CA . GLN A 1 87 ? -2.476 -5.500 4.237 1.00 97.19 87 GLN A CA 1
ATOM 649 C C . GLN A 1 87 ? -2.215 -4.248 5.060 1.00 97.19 87 GLN A C 1
ATOM 651 O O . G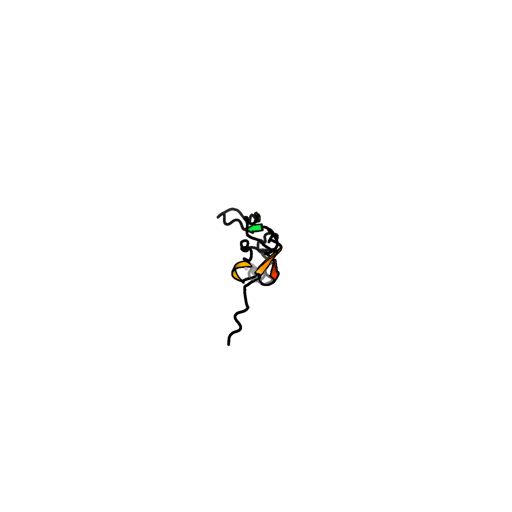LN A 1 87 ? -1.180 -4.135 5.712 1.00 97.19 87 GLN A O 1
ATOM 656 N N . ASP A 1 88 ? -3.189 -3.344 5.076 1.00 97.94 88 ASP A N 1
ATOM 657 C CA . ASP A 1 88 ? -3.143 -2.179 5.949 1.00 97.94 88 ASP A CA 1
ATOM 658 C C . ASP A 1 88 ? -3.319 -2.564 7.428 1.00 97.94 88 ASP A C 1
ATOM 660 O O . ASP A 1 88 ? -3.846 -3.631 7.760 1.00 97.94 88 ASP A O 1
ATOM 664 N N . THR A 1 89 ? -2.929 -1.656 8.316 1.00 97.50 89 THR A N 1
ATOM 665 C CA . THR A 1 89 ? -3.244 -1.710 9.742 1.00 97.50 89 THR A CA 1
ATOM 666 C C . THR A 1 89 ? -4.753 -1.644 9.956 1.00 97.50 89 THR A C 1
ATOM 668 O O . THR A 1 89 ? -5.439 -0.753 9.447 1.00 97.50 89 THR A O 1
ATOM 671 N N . LEU A 1 90 ? -5.279 -2.561 10.769 1.00 97.00 90 LEU A N 1
ATOM 672 C CA . LEU A 1 90 ? -6.685 -2.560 11.162 1.00 97.00 90 LEU A CA 1
ATOM 673 C C . LEU A 1 90 ? -6.852 -1.854 12.506 1.00 97.00 90 LEU A C 1
ATOM 675 O O . LEU A 1 90 ? -6.277 -2.253 13.521 1.00 97.00 90 LEU A O 1
ATOM 679 N N . CYS A 1 91 ? -7.687 -0.818 12.512 1.00 96.50 91 CYS A N 1
ATOM 680 C CA . CYS A 1 91 ? -8.052 -0.092 13.721 1.00 96.50 91 CYS A CA 1
ATOM 681 C C . CYS A 1 91 ? -9.284 -0.714 14.376 1.00 96.50 91 CYS A C 1
ATOM 683 O O . CYS A 1 91 ? -10.274 -0.985 13.699 1.00 96.50 91 CYS A O 1
ATOM 685 N N . GLY A 1 92 ? -9.224 -0.892 15.691 1.00 94.31 92 GLY A N 1
ATOM 686 C CA . GLY A 1 92 ? -10.328 -1.380 16.506 1.00 94.31 92 GLY A CA 1
ATOM 687 C C . GLY A 1 92 ? -11.072 -0.251 17.212 1.00 94.31 92 GLY A C 1
ATOM 688 O O . GLY A 1 92 ? -11.410 0.787 16.619 1.00 94.31 92 GLY A O 1
ATOM 689 N N . ASP A 1 93 ? -11.323 -0.492 18.494 1.00 92.12 93 ASP A N 1
ATOM 690 C CA . ASP A 1 93 ? -12.111 0.369 19.366 1.00 92.12 93 ASP A CA 1
ATOM 691 C C . ASP A 1 93 ? -11.453 1.727 19.618 1.00 92.12 93 ASP A C 1
ATOM 693 O O . ASP A 1 93 ? -10.251 1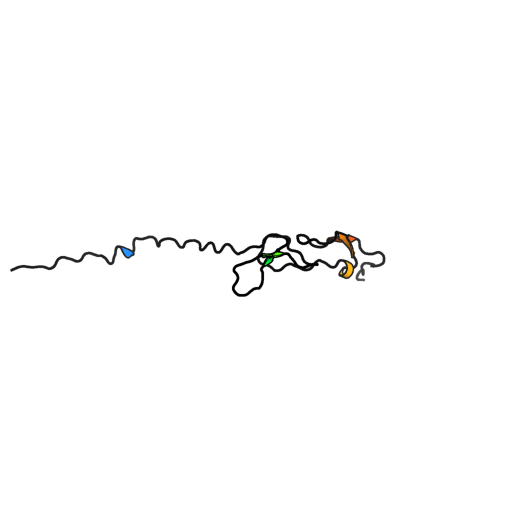.927 19.414 1.00 92.12 93 ASP A O 1
ATOM 697 N N . CYS A 1 94 ? -12.265 2.683 20.067 1.00 90.00 94 CYS A N 1
ATOM 698 C CA . CYS A 1 94 ? -11.768 3.963 20.560 1.00 90.00 94 CYS A CA 1
ATOM 699 C C . CYS A 1 94 ? -10.830 3.723 21.746 1.00 90.00 94 CYS A C 1
ATOM 701 O O . CYS A 1 94 ? -11.087 2.835 22.565 1.00 90.00 94 CYS A O 1
ATOM 703 N N . ARG A 1 95 ? -9.744 4.500 21.862 1.00 85.12 95 ARG A N 1
ATOM 704 C CA . ARG A 1 95 ? -8.897 4.346 23.050 1.00 85.12 95 ARG A CA 1
ATOM 705 C C . ARG A 1 95 ? -9.653 4.864 24.284 1.00 85.12 95 ARG A C 1
ATOM 707 O O . ARG A 1 95 ? -10.497 5.763 24.177 1.00 85.12 95 ARG A O 1
ATOM 714 N N . PRO A 1 96 ? -9.397 4.272 25.462 1.00 80.44 96 PRO A N 1
ATOM 715 C CA . PRO A 1 96 ? -10.030 4.709 26.696 1.00 80.44 96 PRO A CA 1
ATOM 716 C C . PRO A 1 96 ? -9.666 6.169 26.990 1.00 80.44 96 PRO A C 1
ATOM 718 O O . PRO A 1 96 ? -8.496 6.487 27.187 1.00 80.44 96 PRO A O 1
ATOM 721 N N . GLY A 1 97 ? -10.668 7.049 27.029 1.00 75.50 97 GLY A N 1
ATOM 722 C CA . GLY A 1 97 ? -10.485 8.480 27.298 1.00 75.50 97 GLY A CA 1
ATOM 723 C C . GLY A 1 97 ? -10.729 9.399 26.097 1.00 75.50 97 GLY A C 1
ATOM 724 O O . GLY A 1 97 ? -11.033 10.574 26.307 1.00 75.50 97 GLY A O 1
ATOM 725 N N . GLU A 1 98 ? -10.709 8.894 24.858 1.00 66.06 98 GLU A N 1
ATOM 726 C CA . GLU A 1 98 ? -11.210 9.638 23.697 1.00 66.06 98 GLU A CA 1
ATOM 727 C C . GLU A 1 98 ? -12.747 9.609 23.670 1.00 66.06 98 GLU A C 1
ATOM 729 O O . GLU A 1 98 ? -13.381 8.741 23.070 1.00 66.06 98 GLU A O 1
ATOM 734 N N . GLN A 1 99 ? -13.373 10.585 24.328 1.00 63.91 99 GLN A N 1
ATOM 735 C CA . GLN A 1 99 ? -14.801 10.852 24.153 1.00 63.91 99 GLN A CA 1
ATOM 736 C C . GLN A 1 99 ? -15.042 11.287 22.697 1.00 63.91 99 GLN A C 1
ATOM 738 O O . GLN A 1 99 ? -14.364 12.214 22.230 1.00 63.91 99 GLN A O 1
ATOM 743 N N . PRO A 1 100 ? -16.004 10.693 21.961 1.00 60.88 100 PRO A N 1
ATOM 744 C CA . PRO A 1 100 ? -16.472 11.291 20.723 1.00 60.88 100 PRO A CA 1
ATOM 745 C C . PRO A 1 100 ? -16.913 12.710 21.069 1.00 60.88 100 PRO A C 1
ATOM 747 O O . PRO A 1 100 ? -17.770 12.897 21.932 1.00 60.88 100 PRO A O 1
ATOM 750 N N . ARG A 1 101 ? -16.304 13.720 20.442 1.00 65.75 101 ARG A N 1
ATOM 751 C CA . ARG A 1 101 ? -16.808 15.093 20.502 1.00 65.75 101 ARG A CA 1
ATOM 752 C C . ARG A 1 101 ? -18.200 15.070 19.869 1.00 65.75 101 ARG A C 1
ATOM 754 O O . ARG A 1 101 ? -18.325 15.242 18.659 1.00 65.75 101 ARG A O 1
ATOM 761 N N . LEU A 1 102 ? -19.232 14.800 20.665 1.00 62.91 102 LEU A N 1
ATOM 762 C CA . LEU A 1 102 ? -20.612 15.053 20.286 1.00 62.91 102 LEU A CA 1
ATOM 763 C C . LEU A 1 102 ? -20.666 16.553 19.987 1.00 62.91 102 LEU A C 1
ATOM 765 O O . LEU A 1 102 ? -20.467 17.374 20.882 1.00 62.91 102 LEU A O 1
ATOM 769 N N . ARG A 1 103 ? -20.796 16.908 18.705 1.00 64.75 103 ARG A N 1
ATOM 770 C CA . ARG A 1 103 ? -21.108 18.281 18.303 1.00 64.75 103 ARG A CA 1
ATOM 771 C C . ARG A 1 103 ? -22.443 18.622 18.963 1.00 64.75 103 ARG A C 1
ATOM 773 O O . ARG A 1 103 ? -23.442 17.991 18.627 1.00 64.75 103 ARG A O 1
ATOM 780 N N . GLY A 1 104 ? -22.400 19.533 19.933 1.00 54.22 104 GLY A N 1
ATOM 781 C CA . GLY A 1 104 ? -23.580 20.243 20.421 1.00 54.22 104 GLY A CA 1
ATOM 782 C C . GLY A 1 104 ? -24.103 21.214 19.377 1.00 54.22 104 GLY A C 1
ATOM 783 O O . GLY A 1 104 ? -23.310 21.593 18.479 1.00 54.22 104 GLY A O 1
#

Sequence (104 aa):
MKLSPPPHWPLSCFLMLLPWPLAMPTSTTPWQCPPGEEPELAPGQGALCRACPPGTFSAAWGSRPCQSHSRCSLRGRLEARAGTVTQDTLCGDCRPGEQPRLRG

InterPro domains:
  IPR001368 TNFR/NGFR cysteine-rich region [PF00020] (52-91)
  IPR001368 TNFR/NGFR cysteine-rich region [SM00208] (52-91)
  IPR022333 Tumour necrosis factor receptor 19-like [PR01970] (2-20)
  IPR022333 Tumour necrosis factor receptor 19-like [PR01970] (77-98)
  IPR022333 Tumour necrosis factor receptor 19-like [PTHR47397] (7-97)

Radius of gyration: 31.27 Å; chains: 1; bounding box: 40×29×116 Å

Foldseek 3Di:
DDDDDDPPPDPPPVVVPPPPPDPPPPCPVPQWDAWQWEFDPDPPDPTDTDGADPQFTAQGTGNDHTHGADDLVVVQFDFPDPADNNGHTDTDGHPPPPDPPPDD

Organism: Pipistrellus kuhlii (NCBI:txid59472)

Secondary structure (DSSP, 8-state):
---PPP----TTTGGGSS--------------BPTTEEE---TTS---EEEPPTTEE--SSBSSPPEEPP-GGGGTEEEEE---SSSPPEEEEEPTT-------